Protein AF-A0A1A9HVQ5-F1 (afdb_monomer)

Foldseek 3Di:
DLVVLLVLLVVVLVVCVVPCCVVPVPQDAPSCLLSLLSCLLVDPLVVSLVVLQVVQQVVQVVDPDDRPLSNVLSNVLSNVLSVVCVPPVPNDPVCSLVSSLSSQLSSLVSNVVVCCVVDVVDDDDPVVSVVSSVNNNVSNSVSSVCSVCVVVVVVVVVVVVVVVVVVVVVD

Sequence (171 aa):
MFRSIICFIFFLCFFSYLLLPQYFPNFHPLYFAPYLGLAFYQLPKQRVLTHALLIGFFCDLSSSYLFGIHTTLYVTTSALTYRTQRILLKDNIFSLPIINVIFSLLFVLLSYPVLTFFNPQLQWSLSLFALNVKYITISTLAYSTAIYLLPCIITRGMSKLIAFLRILICY

pLDDT: mean 89.58, std 7.63, range [52.0, 97.81]

Secondary structure (DSSP, 8-state):
-HHHHHHHHHHHHHHHHHHHHHH-TT----TTHHHHHHHHHHS-HHHHHHHHHHHHHHHHHH-SS-TTHHHHHHHHHHHHHHHHHHHHSTT-GGGHHHHHHHHHHHHHHHHHHHHHHH-TTS---HHHHHHHHHHHHHHHHHHHHHHHHHHHHHHHHHHHHHHHHHHHH--

Nearest PDB structures (foldseek):
  2rld-assembly1_E  TM=3.570E-01  e=2.669E+00  Bacteroides thetaiotaomicron VPI-5482
  2rld-assembly1_B  TM=3.291E-01  e=3.740E+00  Bacteroides thetaiotaomicron VPI-5482

Organism: NCBI:txid1806891

Solvent-accessible surface area (backbone atoms only — not comparable to full-atom values): 9310 Å² total; per-residue (Å²): 113,70,76,59,51,53,53,51,41,41,51,52,26,52,53,44,59,66,48,39,50,76,80,35,76,87,58,74,43,60,52,58,40,54,40,51,43,53,35,59,79,77,41,58,68,70,58,43,43,54,52,26,35,54,52,12,46,51,49,22,74,75,40,97,60,73,74,54,53,42,20,51,46,38,29,52,31,48,57,52,42,47,53,48,42,65,74,76,50,62,94,44,74,89,45,43,65,58,45,35,43,53,37,42,50,48,39,48,66,56,44,51,61,52,50,38,70,77,33,81,84,51,76,93,44,72,66,61,52,53,50,50,48,52,51,40,36,52,42,28,48,58,50,35,52,50,61,66,45,47,62,58,52,52,54,54,49,49,54,53,51,52,53,52,51,53,56,64,72,77,107

Structure (mmCIF, N/CA/C/O backbone):
data_AF-A0A1A9HVQ5-F1
#
_entry.id   AF-A0A1A9HVQ5-F1
#
loop_
_atom_site.group_PDB
_atom_site.id
_atom_site.type_symbol
_atom_site.label_atom_id
_atom_site.label_alt_id
_atom_site.label_comp_id
_atom_site.label_asym_id
_atom_site.label_entity_id
_atom_site.label_seq_id
_atom_site.pdbx_PDB_ins_code
_atom_site.Cartn_x
_atom_site.Cartn_y
_atom_site.Cartn_z
_atom_site.occupancy
_atom_site.B_iso_or_equiv
_atom_site.auth_seq_id
_atom_site.auth_comp_id
_atom_site.auth_asym_id
_atom_site.auth_atom_id
_atom_site.pdbx_PDB_model_num
ATOM 1 N N . MET A 1 1 ? -14.974 -3.148 17.808 1.00 55.16 1 MET A N 1
ATOM 2 C CA . MET A 1 1 ? -14.303 -1.876 17.453 1.00 55.16 1 MET A CA 1
ATOM 3 C C . MET A 1 1 ? -13.371 -2.017 16.241 1.00 55.16 1 MET A C 1
ATOM 5 O O . MET A 1 1 ? -13.608 -1.336 15.254 1.00 55.16 1 MET A O 1
ATOM 9 N N . PHE A 1 2 ? -12.401 -2.944 16.234 1.00 57.62 2 PHE A N 1
ATOM 10 C CA . PHE A 1 2 ? -11.418 -3.091 15.137 1.00 57.62 2 PHE A CA 1
ATOM 11 C C . PHE A 1 2 ? -11.996 -3.365 13.734 1.00 57.62 2 PHE A C 1
ATOM 13 O O . PHE A 1 2 ? -11.576 -2.724 12.776 1.00 57.62 2 PHE A O 1
ATOM 20 N N . ARG A 1 3 ? -13.025 -4.222 13.609 1.00 69.75 3 ARG A N 1
ATOM 21 C CA . ARG A 1 3 ? -13.700 -4.479 12.317 1.00 69.75 3 ARG A CA 1
ATOM 22 C C . ARG A 1 3 ? -14.383 -3.245 11.710 1.00 69.75 3 ARG A C 1
ATOM 24 O O . ARG A 1 3 ? -14.530 -3.180 10.502 1.00 69.75 3 ARG A O 1
ATOM 31 N N . SER A 1 4 ? -14.793 -2.274 12.526 1.00 79.06 4 SER A N 1
ATOM 32 C CA . SER A 1 4 ? -15.396 -1.035 12.010 1.00 79.06 4 SER A CA 1
ATOM 33 C C . SER A 1 4 ? -14.327 -0.121 11.398 1.00 79.06 4 SER A C 1
ATOM 35 O O . SER A 1 4 ? -14.513 0.434 10.319 1.00 79.06 4 SER A O 1
ATOM 37 N N . ILE A 1 5 ? -13.150 -0.054 12.032 1.00 86.94 5 ILE A N 1
ATOM 38 C CA . ILE A 1 5 ? -12.034 0.794 11.594 1.00 86.94 5 ILE A CA 1
ATOM 39 C C . ILE A 1 5 ? -11.458 0.318 10.256 1.00 86.94 5 ILE A C 1
ATOM 41 O O . ILE A 1 5 ? -11.181 1.143 9.391 1.00 86.94 5 ILE A O 1
ATOM 45 N N . ILE A 1 6 ? -11.303 -0.996 10.055 1.00 89.44 6 ILE A N 1
ATOM 46 C CA . ILE A 1 6 ? -10.744 -1.524 8.802 1.00 89.44 6 ILE A CA 1
ATOM 47 C C . ILE A 1 6 ? -11.658 -1.243 7.599 1.00 89.44 6 ILE A C 1
ATOM 49 O O . ILE A 1 6 ? -11.169 -0.837 6.548 1.00 89.44 6 ILE A O 1
ATOM 53 N N . CYS A 1 7 ? -12.980 -1.377 7.766 1.00 91.12 7 CYS A N 1
ATOM 54 C CA . CYS A 1 7 ? -13.955 -1.021 6.734 1.00 91.12 7 CYS A CA 1
ATOM 55 C C . CYS A 1 7 ? -13.948 0.485 6.466 1.00 91.12 7 CYS A C 1
ATOM 57 O O . CYS A 1 7 ? -13.966 0.910 5.317 1.00 91.12 7 CYS A O 1
ATOM 59 N N . PHE A 1 8 ? -13.874 1.302 7.517 1.00 92.12 8 PHE A N 1
ATOM 60 C CA . PHE A 1 8 ? -13.797 2.749 7.365 1.00 92.12 8 PHE A CA 1
ATOM 61 C C . PHE A 1 8 ? -12.543 3.178 6.586 1.00 92.12 8 PHE A C 1
ATOM 63 O O . PHE A 1 8 ? -12.642 3.958 5.643 1.00 92.12 8 PHE A O 1
ATOM 70 N N . ILE A 1 9 ? -11.378 2.604 6.905 1.00 94.38 9 ILE A N 1
ATOM 71 C CA . ILE A 1 9 ? -10.133 2.853 6.164 1.00 94.38 9 ILE A CA 1
ATOM 72 C C . ILE A 1 9 ? -10.240 2.364 4.719 1.00 94.38 9 ILE A C 1
ATOM 74 O O . ILE A 1 9 ? -9.775 3.066 3.827 1.00 94.38 9 ILE A O 1
ATOM 78 N N . PHE A 1 10 ? -10.877 1.216 4.464 1.00 95.69 10 PHE A N 1
ATOM 79 C CA . PHE A 1 10 ? -11.138 0.753 3.099 1.00 95.69 10 PHE A CA 1
ATOM 80 C C . PHE A 1 10 ? -11.910 1.798 2.288 1.00 95.69 10 PHE A C 1
ATOM 82 O O . PHE A 1 10 ? -11.462 2.177 1.209 1.00 95.69 10 PHE A O 1
ATOM 89 N N . PHE A 1 11 ? -13.021 2.312 2.827 1.00 95.12 11 PHE A N 1
ATOM 90 C CA . PHE A 1 11 ? -13.810 3.342 2.150 1.00 95.12 11 PHE A CA 1
ATOM 91 C C . PHE A 1 11 ? -13.012 4.629 1.940 1.00 95.12 11 PHE A C 1
ATOM 93 O O . PHE A 1 11 ? -13.060 5.192 0.850 1.00 95.12 11 PHE A O 1
ATOM 100 N N . LEU A 1 12 ? -12.222 5.066 2.925 1.00 95.19 12 LEU A N 1
ATOM 101 C CA . LEU A 1 12 ? -11.341 6.223 2.749 1.00 95.19 12 LEU A CA 1
ATOM 102 C C . LEU A 1 12 ? -10.331 6.012 1.616 1.00 95.19 12 LEU A C 1
ATOM 104 O O . LEU A 1 12 ? -10.142 6.917 0.806 1.00 95.19 12 LEU A O 1
ATOM 108 N N . CYS A 1 13 ? -9.715 4.830 1.533 1.00 96.44 13 CYS A N 1
ATOM 109 C CA . CYS A 1 13 ? -8.788 4.483 0.453 1.00 96.44 13 CYS A CA 1
ATOM 110 C C . CYS A 1 13 ? -9.498 4.465 -0.902 1.00 96.44 13 CYS A C 1
ATOM 112 O O . CYS A 1 13 ? -8.988 5.017 -1.870 1.00 96.44 13 CYS A O 1
ATOM 114 N N . PHE A 1 14 ? -10.699 3.889 -0.958 1.00 95.94 14 PHE A N 1
ATOM 115 C CA . PHE A 1 14 ? -11.510 3.807 -2.167 1.00 95.94 14 PHE A CA 1
ATOM 116 C C . PHE A 1 14 ? -11.921 5.190 -2.690 1.00 95.94 14 PHE A C 1
ATOM 118 O O . PHE A 1 14 ? -11.690 5.505 -3.854 1.00 95.94 14 PHE A O 1
ATOM 125 N N . PHE A 1 15 ? -12.459 6.062 -1.834 1.00 95.19 15 PHE A N 1
ATOM 126 C CA . PHE A 1 15 ? -12.808 7.428 -2.238 1.00 95.19 15 PHE A CA 1
ATOM 127 C C . PHE A 1 15 ? -11.572 8.252 -2.601 1.00 95.19 15 PHE A C 1
ATOM 129 O O . PHE A 1 15 ? -11.599 9.002 -3.572 1.00 95.19 15 PHE A O 1
ATOM 136 N N . SER A 1 16 ? -10.470 8.075 -1.868 1.00 95.00 16 SER A N 1
ATOM 137 C CA . SER A 1 16 ? -9.186 8.698 -2.204 1.00 95.00 16 SER A CA 1
ATOM 138 C C . SER A 1 16 ? -8.702 8.273 -3.589 1.00 95.00 16 SER A C 1
ATOM 140 O O . SER A 1 16 ? -8.273 9.123 -4.359 1.00 95.00 16 SER A O 1
ATOM 142 N N . TYR A 1 17 ? -8.799 6.981 -3.911 1.00 94.94 17 TYR A N 1
ATOM 143 C CA . TYR A 1 17 ? -8.417 6.425 -5.207 1.00 94.94 17 TYR A CA 1
ATOM 144 C C . TYR A 1 17 ? -9.220 7.040 -6.359 1.00 94.94 17 TYR A C 1
ATOM 146 O O . TYR A 1 17 ? -8.655 7.336 -7.404 1.00 94.94 17 TYR A O 1
ATOM 154 N N . LEU A 1 18 ? -10.521 7.269 -6.164 1.00 92.88 18 LEU A N 1
ATOM 155 C CA . LEU A 1 18 ? -11.382 7.861 -7.191 1.00 92.88 18 LEU A CA 1
ATOM 156 C C . LEU A 1 18 ? -11.183 9.377 -7.342 1.00 92.88 18 LEU A C 1
ATOM 158 O O . LEU A 1 18 ? -11.181 9.885 -8.460 1.00 92.88 18 LEU A O 1
ATOM 162 N N . LEU A 1 19 ? -11.030 10.102 -6.229 1.00 94.06 19 LEU A N 1
ATOM 163 C CA . LEU A 1 19 ? -11.043 11.568 -6.222 1.00 94.06 19 LEU A CA 1
ATOM 164 C C . LEU A 1 19 ? -9.650 12.183 -6.392 1.00 94.06 19 LEU A C 1
ATOM 166 O O . LEU A 1 19 ? -9.491 13.143 -7.143 1.00 94.06 19 LEU A O 1
ATOM 170 N N . LEU A 1 20 ? -8.621 11.669 -5.707 1.00 93.12 20 LEU A N 1
ATOM 171 C CA . LEU A 1 20 ? -7.307 12.325 -5.688 1.00 93.12 20 LEU A CA 1
ATOM 172 C C . LEU A 1 20 ? -6.644 12.421 -7.065 1.00 93.12 20 LEU A C 1
ATOM 174 O O . LEU A 1 20 ? -6.122 13.496 -7.343 1.00 93.12 20 LEU A O 1
ATOM 178 N N . PRO A 1 21 ? -6.683 11.406 -7.949 1.00 91.00 21 PRO A N 1
ATOM 179 C CA . PRO A 1 21 ? -6.139 11.551 -9.299 1.00 91.00 21 PRO A CA 1
ATOM 180 C C . PRO A 1 21 ? -6.777 12.689 -10.108 1.00 91.00 21 PRO A C 1
ATOM 182 O O . PRO A 1 21 ? -6.108 13.273 -10.954 1.00 91.00 21 PRO A O 1
ATOM 185 N N . GLN A 1 22 ? -8.047 13.026 -9.843 1.00 91.69 22 GLN A N 1
ATOM 186 C CA . GLN A 1 22 ? -8.766 14.088 -10.556 1.00 91.69 22 GLN A CA 1
ATOM 187 C C . GLN A 1 22 ? -8.320 15.487 -10.110 1.00 91.69 22 GLN A C 1
ATOM 189 O O . GLN A 1 22 ? -8.196 16.386 -10.937 1.00 91.69 22 GLN A O 1
ATOM 194 N N . TYR A 1 23 ? -8.056 15.674 -8.813 1.00 93.75 23 TYR A N 1
ATOM 195 C CA . TYR A 1 23 ? -7.649 16.971 -8.250 1.00 93.75 23 TYR A CA 1
ATOM 196 C C . TYR A 1 23 ? -6.127 17.156 -8.176 1.00 93.75 23 TYR A C 1
ATOM 198 O O . TYR A 1 23 ? -5.630 18.278 -8.241 1.00 93.75 23 TYR A O 1
ATOM 206 N N . PHE A 1 24 ? -5.380 16.060 -8.042 1.00 92.94 24 PHE A N 1
ATOM 207 C CA . PHE A 1 24 ? -3.929 16.029 -7.886 1.00 92.94 24 PHE A CA 1
ATOM 208 C C . PHE A 1 24 ? -3.329 14.951 -8.804 1.00 92.94 24 PHE A C 1
ATOM 210 O O . PHE A 1 24 ? -2.886 13.905 -8.325 1.00 92.94 24 PHE A O 1
ATOM 217 N N . PRO A 1 25 ? -3.258 15.198 -10.124 1.00 87.69 25 PRO A N 1
ATOM 218 C CA . PRO A 1 25 ? -2.820 14.203 -11.108 1.00 87.69 25 PRO A CA 1
ATOM 219 C C . PRO A 1 25 ? -1.350 13.802 -10.962 1.00 87.69 25 PRO A C 1
ATOM 221 O O . PRO A 1 25 ? -0.933 12.794 -11.502 1.00 87.69 25 PRO A O 1
ATOM 224 N N .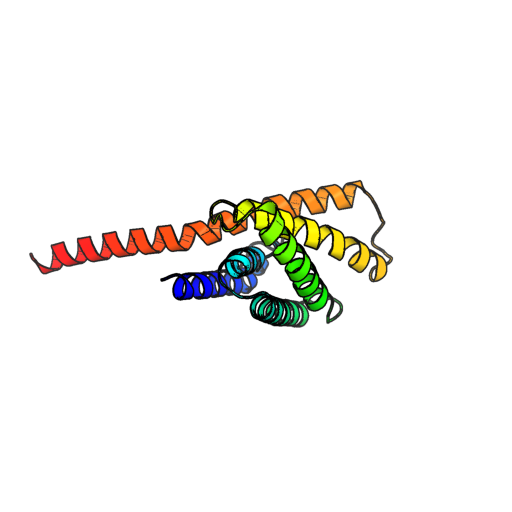 ASN A 1 26 ? -0.544 14.569 -10.227 1.00 88.50 26 ASN A N 1
ATOM 225 C CA . ASN A 1 26 ? 0.840 14.199 -9.942 1.00 88.50 26 ASN A CA 1
ATOM 226 C C . ASN A 1 26 ? 0.976 13.387 -8.650 1.00 88.50 26 ASN A C 1
ATOM 228 O O . ASN A 1 26 ? 2.081 12.948 -8.345 1.00 88.50 26 ASN A O 1
ATOM 232 N N . PHE A 1 27 ? -0.096 13.221 -7.865 1.00 88.62 27 PHE A N 1
ATOM 233 C CA . PHE A 1 27 ? -0.077 12.578 -6.553 1.00 88.62 27 PHE A CA 1
ATOM 234 C C . PHE A 1 27 ? -0.665 11.172 -6.622 1.00 88.62 27 PHE A C 1
ATOM 236 O O . PHE A 1 27 ? -1.874 10.984 -6.509 1.00 88.62 27 PHE A O 1
ATOM 243 N N . HIS A 1 28 ? 0.212 10.178 -6.751 1.00 88.56 28 HIS A N 1
ATOM 244 C CA . HIS A 1 28 ? -0.167 8.770 -6.878 1.00 88.56 28 HIS A CA 1
ATOM 245 C C . HIS A 1 28 ? 0.518 7.905 -5.813 1.00 88.56 28 HIS A C 1
ATOM 247 O O . HIS A 1 28 ? 1.432 7.136 -6.128 1.00 88.56 28 HIS A O 1
ATOM 253 N N . PRO A 1 29 ? 0.119 8.026 -4.533 1.00 92.94 29 PRO A N 1
ATOM 254 C CA . PRO A 1 29 ? 0.537 7.068 -3.522 1.00 92.94 29 PRO A CA 1
ATOM 255 C C . PRO A 1 29 ? -0.068 5.691 -3.824 1.00 92.94 29 PRO A C 1
ATOM 257 O O . PRO A 1 29 ? -1.034 5.553 -4.579 1.00 92.94 29 PRO A O 1
ATOM 260 N N . LEU A 1 30 ? 0.434 4.654 -3.156 1.00 94.81 30 LEU A N 1
ATOM 261 C CA . LEU A 1 30 ? -0.245 3.359 -3.146 1.00 94.81 30 LEU A CA 1
ATOM 262 C C . LEU A 1 30 ? -1.515 3.462 -2.290 1.00 94.81 30 LEU A C 1
ATOM 264 O O . LEU A 1 30 ? -1.489 3.191 -1.089 1.00 94.81 30 LEU A O 1
ATOM 268 N N . TYR A 1 31 ? -2.625 3.875 -2.907 1.00 94.94 31 TYR A N 1
ATOM 269 C CA . TYR A 1 31 ? -3.872 4.228 -2.215 1.00 94.94 31 TYR A CA 1
ATOM 270 C C . TYR A 1 31 ? -4.394 3.136 -1.276 1.00 94.94 31 TYR A C 1
ATOM 272 O O . TYR A 1 31 ? -4.915 3.434 -0.209 1.00 94.94 31 TYR A O 1
ATOM 280 N N . PHE A 1 32 ? -4.221 1.862 -1.626 1.00 96.69 32 PHE A N 1
ATOM 281 C CA . PHE A 1 32 ? -4.704 0.751 -0.806 1.00 96.69 32 PHE A CA 1
ATOM 282 C C . PHE A 1 32 ? -3.654 0.168 0.152 1.00 96.69 32 PHE A C 1
ATOM 284 O O . PHE A 1 32 ? -3.982 -0.717 0.946 1.00 96.69 32 PHE A O 1
ATOM 291 N N . ALA A 1 33 ? -2.415 0.676 0.139 1.00 95.44 33 ALA A N 1
ATOM 292 C CA . ALA A 1 33 ? -1.379 0.272 1.089 1.00 95.44 33 ALA A CA 1
ATOM 293 C C . ALA A 1 33 ? -1.811 0.440 2.558 1.00 95.44 33 ALA A C 1
ATOM 295 O O . ALA A 1 33 ? -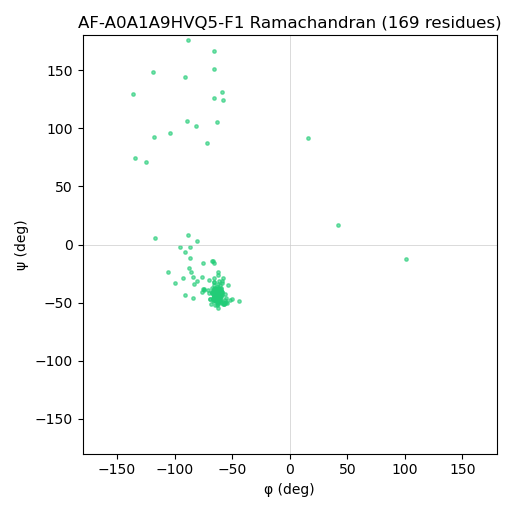1.712 -0.543 3.290 1.00 95.44 33 ALA A O 1
ATOM 296 N N . PRO A 1 34 ? -2.361 1.589 3.018 1.00 95.19 34 PRO A N 1
ATOM 297 C CA . PRO A 1 34 ? -2.747 1.730 4.423 1.00 95.19 34 PRO A CA 1
ATOM 298 C C . PRO A 1 34 ? -3.840 0.748 4.861 1.00 95.19 34 PRO A C 1
ATOM 300 O O . PRO A 1 34 ? -3.821 0.271 6.000 1.00 95.19 34 PRO A O 1
ATOM 303 N N . TYR A 1 35 ? -4.768 0.413 3.963 1.00 96.31 35 TYR A N 1
ATOM 304 C CA . TYR A 1 35 ? -5.780 -0.607 4.213 1.00 96.31 35 TYR A CA 1
ATOM 305 C C . TYR A 1 35 ? -5.152 -2.000 4.376 1.00 96.31 35 TYR A C 1
ATOM 307 O O . TYR A 1 35 ? -5.387 -2.664 5.389 1.00 96.31 35 TYR A O 1
ATOM 315 N N . LEU A 1 36 ? -4.317 -2.426 3.422 1.00 96.00 36 LEU A N 1
ATOM 316 C CA . LEU A 1 36 ? -3.651 -3.732 3.468 1.00 96.00 36 LEU A CA 1
ATOM 317 C C . LEU A 1 36 ? -2.694 -3.841 4.660 1.00 96.00 36 LEU A C 1
ATOM 319 O O . LEU A 1 36 ? -2.709 -4.848 5.365 1.00 96.00 36 LEU A O 1
ATOM 323 N N . GLY A 1 37 ? -1.943 -2.778 4.952 1.00 94.00 37 GLY A N 1
ATOM 324 C CA . GLY A 1 37 ? -1.060 -2.689 6.111 1.00 94.00 37 GLY A CA 1
ATOM 325 C C . GLY A 1 37 ? -1.799 -2.938 7.426 1.00 94.00 37 GLY A C 1
ATOM 326 O O . GLY A 1 37 ? -1.318 -3.702 8.261 1.00 94.00 37 GLY A O 1
ATOM 327 N N . LEU A 1 38 ? -3.007 -2.382 7.592 1.00 93.69 38 LEU A N 1
ATOM 328 C CA . LEU A 1 38 ? -3.852 -2.673 8.755 1.00 93.69 38 LEU A CA 1
ATOM 329 C C . LEU A 1 38 ? -4.429 -4.095 8.715 1.00 93.69 38 LEU A C 1
ATOM 331 O O . LEU A 1 38 ? -4.495 -4.768 9.748 1.00 93.69 38 LEU A O 1
ATOM 335 N N . ALA A 1 39 ? -4.823 -4.568 7.532 1.00 94.12 39 ALA A N 1
ATOM 336 C CA . ALA A 1 39 ? -5.351 -5.913 7.335 1.00 94.12 39 ALA A CA 1
ATOM 337 C C . ALA A 1 39 ? -4.354 -7.003 7.752 1.00 94.12 39 ALA A C 1
ATOM 339 O O . ALA A 1 39 ? -4.782 -8.021 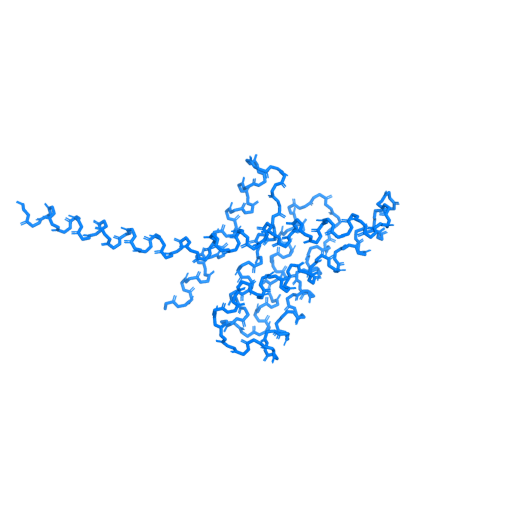8.295 1.00 94.12 39 ALA A O 1
ATOM 340 N N . PHE A 1 40 ? -3.046 -6.783 7.583 1.00 94.06 40 PHE A N 1
ATOM 341 C CA . PHE A 1 40 ? -2.008 -7.739 7.992 1.00 94.06 40 PHE A CA 1
ATOM 342 C C . PHE A 1 40 ? -2.042 -8.069 9.493 1.00 94.06 40 PHE A C 1
ATOM 344 O O . PHE A 1 40 ? -1.751 -9.202 9.874 1.00 94.06 40 PHE A O 1
ATOM 351 N N . TYR A 1 41 ? -2.449 -7.119 10.339 1.00 90.56 41 TYR A N 1
ATOM 352 C CA . TYR A 1 41 ? -2.566 -7.333 11.787 1.00 90.56 41 TYR A CA 1
ATOM 353 C C . TYR A 1 41 ? -3.884 -7.983 12.204 1.00 90.56 41 TYR A C 1
ATOM 355 O O . TYR A 1 41 ? -3.948 -8.637 13.241 1.00 90.56 41 TYR A O 1
ATOM 363 N N . GLN A 1 42 ? -4.952 -7.773 11.434 1.00 90.44 42 GLN A N 1
ATOM 364 C CA . GLN A 1 42 ? -6.312 -8.112 11.866 1.00 90.44 42 GLN A CA 1
ATOM 365 C C . GLN A 1 42 ? -6.882 -9.358 11.192 1.00 90.44 42 GLN A C 1
ATOM 367 O O . GLN A 1 42 ? -7.815 -9.969 11.717 1.00 90.44 42 GLN A O 1
ATOM 372 N N . LEU A 1 43 ? -6.373 -9.717 10.015 1.00 92.88 43 LEU A N 1
ATOM 373 C CA . LEU A 1 43 ? -6.921 -10.780 9.185 1.00 92.88 43 LEU A CA 1
ATOM 374 C C . LEU A 1 43 ? -5.895 -11.901 8.972 1.00 92.88 43 LEU A C 1
ATOM 376 O O . LEU A 1 43 ? -4.693 -11.647 8.896 1.00 92.88 43 LEU A O 1
ATOM 380 N N . PRO A 1 44 ? -6.352 -13.159 8.831 1.00 94.06 44 PRO A N 1
ATOM 381 C CA . PRO A 1 44 ? -5.476 -14.254 8.442 1.00 94.06 44 PRO A CA 1
ATOM 382 C C . PRO A 1 44 ? -4.957 -14.048 7.014 1.00 94.06 44 PRO A C 1
ATOM 384 O O . PRO A 1 44 ? -5.663 -13.500 6.161 1.00 94.06 44 PRO A O 1
ATOM 387 N N . LYS A 1 45 ? -3.756 -14.572 6.735 1.00 94.88 45 LYS A N 1
ATOM 388 C CA . LYS A 1 45 ? -3.060 -14.460 5.440 1.00 94.88 45 LYS A CA 1
ATOM 389 C C . LYS A 1 45 ? -3.976 -14.699 4.238 1.00 94.88 45 LYS A C 1
ATOM 391 O O . LYS A 1 45 ? -3.990 -13.896 3.318 1.00 94.88 45 LYS A O 1
ATOM 396 N N . GLN A 1 46 ? -4.763 -15.777 4.250 1.00 97.06 46 GLN A N 1
ATOM 397 C CA . GLN A 1 46 ? -5.646 -16.113 3.130 1.00 97.06 46 GLN A CA 1
ATOM 398 C C . GLN A 1 46 ? -6.653 -14.994 2.838 1.00 97.06 46 GLN A C 1
ATOM 400 O O . GLN A 1 46 ? -6.818 -14.607 1.685 1.00 97.06 46 GLN A O 1
ATOM 405 N N . ARG A 1 47 ? -7.262 -14.408 3.878 1.00 96.44 47 ARG A N 1
ATOM 406 C CA . ARG A 1 47 ? -8.181 -13.277 3.704 1.00 96.44 47 ARG A CA 1
ATOM 407 C C . ARG A 1 47 ? -7.442 -12.055 3.186 1.00 96.44 47 ARG A C 1
ATOM 409 O O . ARG A 1 47 ? -7.897 -11.461 2.219 1.00 96.44 47 ARG A O 1
ATOM 416 N N . VAL A 1 48 ? -6.291 -11.711 3.753 1.00 96.56 48 VAL A N 1
ATOM 417 C CA . VAL A 1 48 ? -5.470 -10.599 3.250 1.00 96.56 48 VAL A CA 1
ATOM 418 C C . VAL A 1 48 ? -5.199 -10.741 1.750 1.00 96.56 48 VAL A C 1
ATOM 420 O O . VAL A 1 48 ? -5.426 -9.797 1.000 1.00 96.56 48 VAL A O 1
ATOM 423 N N . LEU A 1 49 ? -4.782 -11.927 1.301 1.00 97.75 49 LEU A N 1
ATOM 424 C CA . LEU A 1 49 ? -4.489 -12.177 -0.110 1.00 97.75 49 LEU A CA 1
ATOM 425 C C . LEU A 1 49 ? -5.733 -12.071 -0.995 1.00 97.75 49 LEU A C 1
ATOM 427 O O . LEU A 1 49 ? -5.642 -11.502 -2.076 1.00 97.75 49 LEU A O 1
ATOM 431 N N . THR A 1 50 ? -6.899 -12.539 -0.536 1.00 97.81 50 THR A N 1
ATOM 432 C CA . THR A 1 50 ? -8.153 -12.329 -1.285 1.00 97.81 50 THR A CA 1
ATOM 433 C C . THR A 1 50 ? -8.506 -10.848 -1.424 1.00 97.81 50 THR A C 1
ATOM 435 O O . THR A 1 50 ? -8.929 -10.428 -2.494 1.00 97.81 50 THR A O 1
ATOM 438 N N . HIS A 1 51 ? -8.274 -10.030 -0.391 1.00 97.38 51 HIS A N 1
ATOM 439 C CA . HIS A 1 51 ? -8.519 -8.588 -0.484 1.00 97.38 51 HIS A CA 1
ATOM 440 C C . HIS A 1 51 ? -7.504 -7.913 -1.409 1.00 97.38 51 HIS A C 1
ATOM 442 O O . HIS A 1 51 ? -7.892 -7.089 -2.229 1.00 97.38 51 HIS A O 1
ATOM 448 N N . ALA A 1 52 ? -6.225 -8.292 -1.330 1.00 97.56 52 ALA A N 1
ATOM 449 C CA . ALA A 1 52 ? -5.191 -7.805 -2.240 1.00 97.56 52 ALA A CA 1
ATOM 450 C C . ALA A 1 52 ? -5.501 -8.152 -3.704 1.00 97.56 52 ALA A C 1
ATOM 452 O O . ALA A 1 52 ? -5.298 -7.318 -4.580 1.00 97.56 52 ALA A O 1
ATOM 453 N N . LEU A 1 53 ? -6.044 -9.348 -3.957 1.00 97.75 53 LEU A N 1
ATOM 454 C CA . LEU A 1 53 ? -6.497 -9.769 -5.281 1.00 97.75 53 LEU A CA 1
ATOM 455 C C . LEU A 1 53 ? -7.641 -8.884 -5.776 1.00 97.75 53 LEU A C 1
ATOM 457 O O . LEU A 1 53 ? -7.540 -8.336 -6.866 1.00 97.75 53 LEU A O 1
ATOM 461 N N . LEU A 1 54 ? -8.698 -8.701 -4.978 1.00 96.94 54 LEU A N 1
ATOM 462 C CA . LEU A 1 54 ? -9.843 -7.866 -5.362 1.00 96.94 54 LEU A CA 1
ATOM 463 C C . LEU A 1 54 ? -9.439 -6.409 -5.613 1.00 96.94 54 LEU A C 1
ATOM 465 O O . LEU A 1 54 ? -9.897 -5.798 -6.573 1.00 96.94 54 LEU A O 1
ATOM 469 N N . ILE A 1 55 ? -8.563 -5.865 -4.767 1.00 96.81 55 ILE A N 1
ATOM 470 C CA . ILE A 1 55 ? -8.037 -4.505 -4.909 1.00 96.81 55 ILE A CA 1
ATOM 471 C C . ILE A 1 55 ? -7.200 -4.381 -6.177 1.00 96.81 55 ILE A C 1
ATOM 473 O O . ILE A 1 55 ? -7.398 -3.446 -6.945 1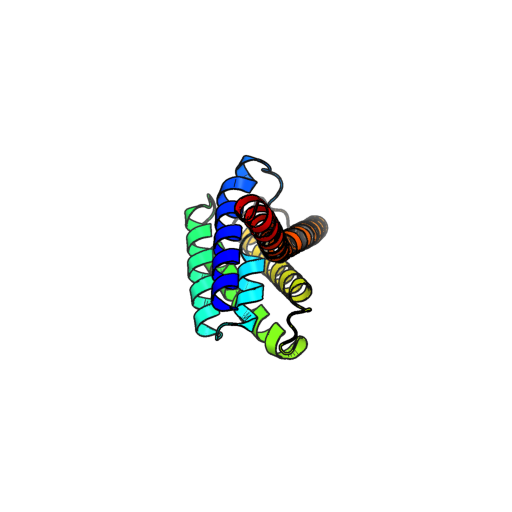.00 96.81 55 ILE A O 1
ATOM 477 N N . GLY A 1 56 ? -6.279 -5.314 -6.414 1.00 95.56 56 GLY A N 1
ATOM 478 C CA . GLY A 1 56 ? -5.447 -5.282 -7.608 1.00 95.56 56 GLY A CA 1
ATOM 479 C C . GLY A 1 56 ? -6.262 -5.462 -8.889 1.00 95.56 56 GLY A C 1
ATOM 480 O O . GLY A 1 56 ? -6.018 -4.740 -9.849 1.00 95.56 56 GLY A O 1
ATOM 481 N N . PHE A 1 57 ? -7.289 -6.315 -8.867 1.00 95.38 57 PHE A N 1
ATOM 482 C CA . PHE A 1 57 ? -8.229 -6.493 -9.977 1.00 95.38 57 PHE A CA 1
ATOM 483 C C . PHE A 1 57 ? -9.023 -5.217 -10.253 1.00 95.38 57 PHE A C 1
ATOM 485 O O . PHE A 1 57 ? -9.173 -4.806 -11.400 1.00 95.38 57 PHE A O 1
ATOM 492 N N . PHE A 1 58 ? -9.489 -4.553 -9.194 1.00 94.62 58 PHE A N 1
ATOM 493 C CA . PHE A 1 58 ? -10.136 -3.254 -9.315 1.00 94.62 58 PHE A CA 1
ATOM 494 C C . PHE A 1 58 ? -9.188 -2.210 -9.920 1.00 94.62 58 PHE A C 1
ATOM 496 O O . PHE A 1 58 ? -9.577 -1.529 -10.863 1.00 94.62 58 PHE A O 1
ATOM 503 N N . CYS A 1 59 ? -7.939 -2.135 -9.445 1.00 93.25 59 CYS A N 1
ATOM 504 C CA . CYS A 1 59 ? -6.928 -1.244 -10.013 1.00 93.25 59 CYS A CA 1
ATOM 505 C C . CYS A 1 59 ? -6.648 -1.546 -11.492 1.00 93.25 59 CYS A C 1
ATOM 507 O O . CYS A 1 59 ? -6.516 -0.604 -12.270 1.00 93.25 59 CYS A O 1
ATOM 509 N N . ASP A 1 60 ? -6.588 -2.823 -11.880 1.00 92.94 60 ASP A N 1
ATOM 510 C CA . ASP A 1 60 ? -6.398 -3.234 -13.274 1.00 92.94 60 ASP A CA 1
ATOM 511 C C . ASP A 1 60 ? -7.557 -2.763 -14.164 1.00 92.94 60 ASP A C 1
ATOM 513 O O . ASP A 1 60 ? -7.297 -2.196 -15.222 1.00 92.94 60 ASP A O 1
ATOM 517 N N . LEU A 1 61 ? -8.814 -2.913 -13.720 1.00 91.81 61 LEU A N 1
ATOM 518 C CA . LEU A 1 61 ? -10.001 -2.446 -14.456 1.00 91.81 61 LEU A CA 1
ATOM 519 C C . LEU A 1 61 ? -10.017 -0.931 -14.686 1.00 91.81 61 LEU A C 1
ATOM 521 O O . LEU A 1 61 ? -10.525 -0.461 -15.700 1.00 91.81 61 LEU A O 1
ATOM 525 N N . SER A 1 62 ? -9.498 -0.166 -13.731 1.00 87.81 62 SER A N 1
ATOM 526 C CA . SER A 1 62 ? -9.404 1.295 -13.819 1.00 87.81 62 SER A CA 1
ATOM 527 C C . SER A 1 62 ? -8.141 1.795 -14.520 1.00 87.81 62 SER A C 1
ATOM 529 O O . SER A 1 62 ? -8.033 2.989 -14.794 1.00 87.81 62 SER A O 1
ATOM 531 N N . SER A 1 63 ? -7.161 0.924 -14.766 1.00 82.94 63 SER A N 1
ATOM 532 C CA . SER A 1 63 ? -5.898 1.312 -15.385 1.00 82.94 63 SER A CA 1
ATOM 533 C C . SER A 1 63 ? -5.968 1.181 -16.903 1.00 82.94 63 SER A C 1
ATOM 535 O O . SER A 1 63 ? -6.538 0.233 -17.432 1.00 82.94 63 SER A O 1
ATOM 537 N N . SER A 1 64 ? -5.304 2.091 -17.611 1.00 74.88 64 SER A N 1
ATOM 538 C CA . SER A 1 64 ? -5.080 1.968 -19.058 1.00 74.88 64 SER A CA 1
ATOM 539 C C . SER A 1 64 ? -3.915 1.026 -19.406 1.00 74.88 64 SER A C 1
ATOM 541 O O . SER A 1 64 ? -3.536 0.922 -20.571 1.00 74.88 64 SER A O 1
ATOM 543 N N . TYR A 1 65 ? -3.295 0.400 -18.400 1.00 70.75 65 TYR A N 1
ATOM 544 C CA . TYR A 1 65 ? -2.149 -0.495 -18.553 1.00 70.75 65 TYR A CA 1
ATOM 545 C C . TYR A 1 65 ? -2.601 -1.942 -18.802 1.00 70.75 65 TYR A C 1
ATOM 547 O O . TYR A 1 65 ? -3.788 -2.259 -18.805 1.00 70.75 65 TYR A O 1
ATOM 555 N N . LEU A 1 66 ? -1.635 -2.835 -19.038 1.00 79.50 66 LEU A N 1
ATOM 556 C CA . LEU A 1 66 ? -1.903 -4.256 -19.246 1.00 79.50 66 LEU A CA 1
ATOM 557 C C . LEU A 1 66 ? -2.634 -4.858 -18.041 1.00 79.50 66 LEU A C 1
ATOM 559 O O . LEU A 1 66 ? -2.152 -4.819 -16.906 1.00 79.50 66 LEU A O 1
ATOM 563 N N . PHE A 1 67 ? -3.781 -5.462 -18.333 1.00 85.94 67 PHE A N 1
ATOM 564 C CA . PHE A 1 67 ? -4.628 -6.115 -17.351 1.00 85.94 67 PHE A CA 1
ATOM 565 C C . PHE A 1 67 ? -3.880 -7.245 -16.624 1.00 85.94 67 PHE A C 1
ATOM 567 O O . PHE A 1 67 ? -3.258 -8.101 -17.254 1.00 85.94 67 PHE A O 1
ATOM 574 N N . GLY A 1 68 ? -3.960 -7.263 -15.294 1.00 87.19 68 GLY A N 1
ATOM 575 C CA . GLY A 1 68 ? -3.363 -8.286 -14.429 1.00 87.19 68 GLY A CA 1
ATOM 576 C C . GLY A 1 68 ? -2.044 -7.873 -13.768 1.00 87.19 68 GLY A C 1
ATOM 577 O O . GLY A 1 68 ? -1.594 -8.546 -12.832 1.00 87.19 68 GLY A O 1
ATOM 578 N N . ILE A 1 69 ? -1.418 -6.770 -14.192 1.00 91.00 69 ILE A N 1
ATOM 579 C CA . ILE A 1 69 ? -0.172 -6.289 -13.578 1.00 91.00 69 ILE A CA 1
ATOM 580 C C . ILE A 1 69 ? -0.429 -5.839 -12.137 1.00 91.00 69 ILE A C 1
ATOM 582 O O . ILE A 1 69 ? 0.290 -6.254 -11.226 1.00 91.00 69 ILE A O 1
ATOM 586 N N . HIS A 1 70 ? -1.464 -5.041 -11.880 1.00 92.75 70 HIS A N 1
ATOM 587 C CA . HIS A 1 70 ? -1.747 -4.591 -10.520 1.00 92.75 70 HIS A CA 1
ATOM 588 C C . HIS A 1 70 ? -2.194 -5.751 -9.634 1.00 92.75 70 HIS A C 1
ATOM 590 O O . HIS A 1 70 ? -1.718 -5.851 -8.503 1.00 92.75 70 HIS A O 1
ATOM 596 N N . THR A 1 71 ? -3.029 -6.664 -10.133 1.00 95.19 71 THR A N 1
ATOM 597 C CA . THR A 1 71 ? -3.430 -7.872 -9.395 1.00 95.19 71 THR A CA 1
ATOM 598 C C . THR A 1 71 ? -2.220 -8.676 -8.936 1.00 95.19 71 THR A C 1
ATOM 600 O O . THR A 1 71 ? -2.098 -8.993 -7.748 1.00 95.19 71 THR A O 1
ATOM 603 N N . THR A 1 72 ? -1.290 -8.972 -9.845 1.00 94.56 72 THR A N 1
ATOM 604 C CA . THR A 1 72 ? -0.086 -9.739 -9.500 1.00 94.56 72 THR A CA 1
ATOM 605 C C . THR A 1 72 ? 0.808 -8.983 -8.520 1.00 94.56 72 THR A C 1
ATOM 607 O O . THR A 1 72 ? 1.241 -9.566 -7.521 1.00 94.56 72 THR A O 1
ATOM 610 N N . LEU A 1 73 ? 1.028 -7.682 -8.725 1.00 95.00 73 LEU A N 1
ATOM 611 C CA . LEU A 1 73 ? 1.827 -6.851 -7.822 1.00 95.00 73 LEU A CA 1
ATOM 612 C C . LEU A 1 73 ? 1.217 -6.764 -6.422 1.00 95.00 73 LEU A C 1
ATOM 614 O O . LEU A 1 73 ? 1.911 -7.043 -5.448 1.00 95.00 73 LEU A O 1
ATOM 618 N N . TYR A 1 74 ? -0.070 -6.442 -6.282 1.00 96.31 74 TYR A N 1
ATOM 619 C CA . TYR A 1 74 ? -0.726 -6.353 -4.972 1.00 96.31 74 TYR A CA 1
ATOM 620 C C . TYR A 1 74 ? -0.701 -7.686 -4.220 1.00 96.31 74 TYR A C 1
ATOM 622 O O . TYR A 1 74 ? -0.429 -7.705 -3.018 1.00 96.31 74 TYR A O 1
ATOM 630 N N . VAL A 1 75 ? -0.941 -8.814 -4.893 1.00 97.44 75 VAL A N 1
ATOM 631 C CA . VAL A 1 75 ? -0.941 -10.131 -4.238 1.00 97.44 75 VAL A CA 1
ATOM 632 C C . VAL A 1 75 ? 0.468 -10.541 -3.808 1.00 97.44 75 VAL A C 1
ATOM 634 O O . VAL A 1 75 ? 0.659 -10.967 -2.666 1.00 97.44 75 VAL A O 1
ATOM 637 N N . THR A 1 76 ? 1.462 -10.397 -4.689 1.00 96.69 76 THR A N 1
ATOM 638 C CA . THR A 1 76 ? 2.854 -10.789 -4.403 1.00 96.69 76 THR A CA 1
ATOM 639 C C . THR A 1 76 ? 3.472 -9.922 -3.310 1.00 96.69 76 THR A C 1
ATOM 641 O O . THR A 1 76 ? 4.019 -10.457 -2.342 1.00 96.69 76 THR A O 1
ATOM 644 N N . THR A 1 77 ? 3.307 -8.600 -3.395 1.00 97.06 77 THR A N 1
ATOM 645 C CA . THR A 1 77 ? 3.730 -7.664 -2.341 1.00 97.06 77 THR A CA 1
ATOM 646 C C . THR A 1 77 ? 3.061 -7.988 -1.015 1.00 97.06 77 THR A C 1
ATOM 648 O O . THR A 1 77 ? 3.760 -8.184 -0.026 1.00 97.06 77 THR A O 1
ATOM 651 N N . SER A 1 78 ? 1.738 -8.174 -0.987 1.00 97.38 78 SER A N 1
ATOM 652 C CA . SER A 1 78 ? 1.016 -8.542 0.239 1.00 97.38 78 SER A CA 1
ATOM 653 C C . SER A 1 78 ? 1.519 -9.851 0.839 1.00 97.38 78 SER A C 1
ATOM 655 O O . SER A 1 78 ? 1.674 -9.951 2.055 1.00 97.38 78 SER A O 1
ATOM 657 N N . ALA A 1 79 ? 1.809 -10.859 0.013 1.00 96.94 79 ALA A N 1
ATOM 658 C CA . ALA A 1 79 ? 2.331 -12.140 0.480 1.00 96.94 79 ALA A CA 1
ATOM 659 C C . ALA A 1 79 ? 3.711 -12.000 1.142 1.00 96.94 79 ALA A C 1
ATOM 661 O O . ALA A 1 79 ? 3.939 -12.590 2.205 1.00 96.94 79 ALA A O 1
ATOM 662 N N . LEU A 1 80 ? 4.606 -11.215 0.534 1.00 96.19 80 LEU A N 1
ATOM 663 C CA . LEU A 1 80 ? 5.943 -10.942 1.060 1.00 96.19 80 LEU A CA 1
ATOM 664 C C . LEU A 1 80 ? 5.868 -10.090 2.328 1.00 96.19 80 LEU A C 1
ATOM 666 O O . LEU A 1 80 ? 6.397 -10.491 3.365 1.00 96.19 80 LEU A O 1
ATOM 670 N N . THR A 1 81 ? 5.151 -8.968 2.290 1.00 95.31 81 THR A N 1
ATOM 671 C CA . THR A 1 81 ? 5.038 -8.054 3.429 1.00 95.31 81 THR A CA 1
ATOM 672 C C . THR A 1 81 ? 4.348 -8.708 4.621 1.00 95.31 81 THR A C 1
ATOM 674 O O . THR A 1 81 ? 4.802 -8.513 5.745 1.00 95.31 81 THR A O 1
ATOM 677 N N . TYR A 1 82 ? 3.322 -9.542 4.415 1.00 94.56 82 TYR A N 1
ATOM 678 C CA . TYR A 1 82 ? 2.681 -10.285 5.508 1.00 94.56 82 TYR A CA 1
ATOM 679 C C . TYR A 1 82 ? 3.674 -11.221 6.213 1.00 94.56 82 TYR A C 1
ATOM 681 O O . TYR A 1 82 ? 3.688 -11.319 7.441 1.00 94.56 82 TYR A O 1
ATOM 689 N N . ARG A 1 83 ? 4.543 -11.901 5.453 1.00 91.81 83 ARG A N 1
ATOM 690 C CA . ARG A 1 83 ? 5.596 -12.747 6.034 1.00 91.81 83 ARG A CA 1
ATOM 691 C C . ARG A 1 83 ? 6.608 -11.903 6.811 1.00 91.81 83 ARG A C 1
ATOM 693 O O . ARG A 1 83 ? 6.942 -12.256 7.938 1.00 91.81 83 ARG A O 1
ATOM 700 N N . THR A 1 84 ? 7.045 -10.782 6.244 1.00 90.31 84 THR A N 1
ATOM 701 C CA . THR A 1 84 ? 7.982 -9.851 6.888 1.00 90.31 84 THR A CA 1
ATOM 702 C C . THR A 1 84 ? 7.407 -9.261 8.178 1.00 90.31 84 THR A C 1
ATOM 704 O O . THR A 1 84 ? 8.101 -9.230 9.191 1.00 90.31 84 THR A O 1
ATOM 707 N N . GLN A 1 85 ? 6.128 -8.872 8.182 1.00 91.81 85 GLN A N 1
ATOM 708 C CA . GLN A 1 85 ? 5.415 -8.371 9.361 1.00 91.81 85 GLN A CA 1
ATOM 709 C C . GLN A 1 85 ? 5.458 -9.375 10.514 1.00 91.81 85 GLN A C 1
ATOM 711 O O . GLN A 1 85 ? 5.803 -9.004 11.636 1.00 91.81 85 GLN A O 1
ATOM 716 N N . ARG A 1 86 ? 5.152 -10.647 10.232 1.00 87.06 86 ARG A N 1
ATOM 717 C CA . ARG A 1 86 ? 5.127 -11.709 11.248 1.00 87.06 86 ARG A CA 1
ATOM 718 C C . ARG A 1 86 ? 6.501 -12.020 11.835 1.00 87.06 86 ARG A C 1
ATOM 720 O O . ARG A 1 86 ? 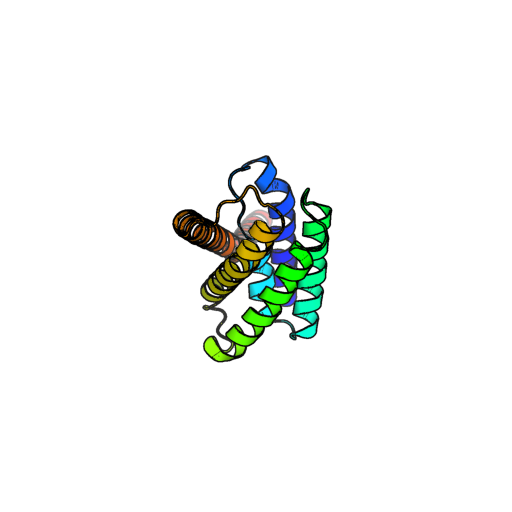6.569 -12.392 13.001 1.00 87.06 86 ARG A O 1
ATOM 727 N N . ILE A 1 87 ? 7.568 -11.875 11.048 1.00 85.94 87 ILE A N 1
ATOM 728 C CA . ILE A 1 87 ? 8.937 -12.179 11.487 1.00 85.94 87 ILE A CA 1
ATOM 729 C C . ILE A 1 87 ? 9.561 -10.991 12.233 1.00 85.94 87 ILE A C 1
ATOM 731 O O . ILE A 1 87 ? 10.153 -11.189 13.289 1.00 85.94 87 ILE A O 1
ATOM 735 N N . LEU A 1 88 ? 9.436 -9.769 11.702 1.00 81.06 88 LEU A N 1
ATOM 736 C CA . LEU A 1 88 ? 10.216 -8.614 12.170 1.00 81.06 88 LEU A CA 1
ATOM 737 C C . LEU A 1 88 ? 9.466 -7.678 13.123 1.00 81.06 88 LEU A C 1
ATOM 739 O O . LEU A 1 88 ? 10.091 -7.069 13.984 1.00 81.06 88 LEU A O 1
ATOM 743 N N . LEU A 1 89 ? 8.149 -7.520 12.965 1.00 78.75 89 LEU A N 1
ATOM 744 C CA . LEU A 1 89 ? 7.400 -6.406 13.575 1.00 78.75 89 LEU A CA 1
ATOM 745 C C . LEU A 1 89 ? 6.338 -6.844 14.596 1.00 78.75 89 LEU A C 1
ATOM 747 O O . LEU A 1 89 ? 5.595 -6.006 15.102 1.00 78.75 89 LEU A O 1
ATOM 751 N N . LYS A 1 90 ? 6.296 -8.154 14.886 1.00 70.00 90 LYS A N 1
ATOM 752 C CA . LYS A 1 90 ? 5.552 -8.854 15.952 1.00 70.00 90 LYS A CA 1
ATOM 753 C C . LYS A 1 90 ? 4.437 -8.018 16.602 1.00 70.00 90 LYS A C 1
ATOM 755 O O . LYS A 1 90 ? 4.692 -7.293 17.554 1.00 70.00 90 LYS A O 1
ATOM 760 N N . ASP A 1 91 ? 3.220 -8.133 16.065 1.00 70.56 91 ASP A N 1
ATOM 761 C CA . ASP A 1 91 ? 1.929 -7.598 16.550 1.00 70.56 91 ASP A CA 1
ATOM 762 C C . ASP A 1 91 ? 1.904 -6.157 17.120 1.00 70.56 91 ASP A C 1
ATOM 764 O O . ASP A 1 91 ? 0.928 -5.752 17.754 1.00 70.56 91 ASP A O 1
ATOM 768 N N . ASN A 1 92 ? 2.923 -5.335 16.851 1.00 82.12 92 ASN A N 1
ATOM 769 C CA . ASN A 1 92 ? 2.975 -3.961 17.325 1.00 82.12 92 ASN A CA 1
ATOM 770 C C . ASN A 1 92 ? 2.303 -3.021 16.319 1.00 82.12 92 ASN A C 1
ATOM 772 O O . ASN A 1 92 ? 2.877 -2.680 15.283 1.00 82.12 92 ASN A O 1
ATOM 776 N N . ILE A 1 93 ? 1.106 -2.538 16.653 1.00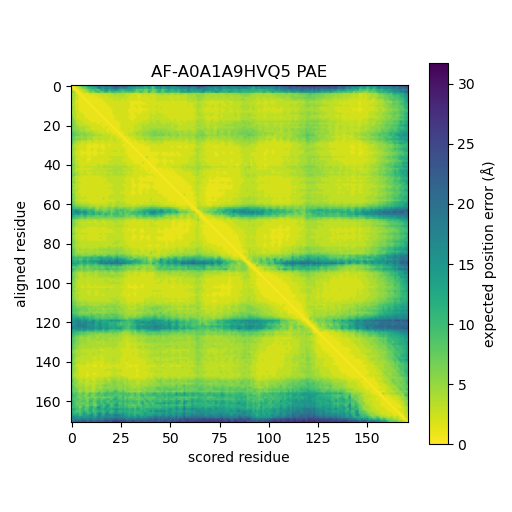 79.94 93 ILE A N 1
ATOM 777 C CA . ILE A 1 93 ? 0.331 -1.640 15.786 1.00 79.94 93 ILE A CA 1
ATOM 778 C C . ILE A 1 93 ? 1.044 -0.305 15.511 1.00 79.94 93 ILE A C 1
ATOM 780 O O . ILE A 1 93 ? 0.816 0.311 14.471 1.00 79.94 93 ILE A O 1
ATOM 784 N N . PHE A 1 94 ? 1.965 0.122 16.382 1.00 80.56 94 PHE A N 1
ATOM 785 C CA . PHE A 1 94 ? 2.775 1.324 16.157 1.00 80.56 94 PHE A CA 1
ATOM 786 C C . PHE A 1 94 ? 3.747 1.175 14.979 1.00 80.56 94 PHE A C 1
ATOM 788 O O . PHE A 1 94 ? 4.244 2.173 14.466 1.00 80.56 94 PHE A O 1
ATOM 795 N N . SER A 1 95 ? 3.975 -0.050 14.495 1.00 87.69 95 SER A N 1
ATOM 796 C CA . SER A 1 95 ? 4.795 -0.308 13.310 1.00 87.69 95 SER A CA 1
ATOM 797 C C . SER A 1 95 ? 4.017 -0.269 11.985 1.00 87.69 95 SER A C 1
ATOM 799 O O . SER A 1 95 ? 4.583 -0.551 10.929 1.00 87.69 95 SER A O 1
ATOM 801 N N . LEU A 1 96 ? 2.743 0.153 11.993 1.00 89.50 96 LEU A N 1
ATOM 802 C CA . LEU A 1 96 ? 1.947 0.388 10.776 1.00 89.50 96 LEU A CA 1
ATOM 803 C C . LEU A 1 96 ? 2.651 1.275 9.727 1.00 89.50 96 LEU A C 1
ATOM 805 O O . LEU A 1 96 ? 2.685 0.874 8.562 1.00 89.50 96 LEU A O 1
ATOM 809 N N . PRO A 1 97 ? 3.262 2.428 10.081 1.00 89.12 97 PRO A N 1
ATOM 810 C CA . PRO A 1 97 ? 3.974 3.250 9.100 1.00 89.12 97 PRO A CA 1
ATOM 811 C C . PRO A 1 97 ? 5.161 2.509 8.474 1.00 89.12 97 PRO A C 1
ATOM 813 O O . PRO A 1 97 ? 5.378 2.594 7.269 1.00 89.12 97 PRO A O 1
ATOM 816 N N . ILE A 1 98 ? 5.887 1.727 9.280 1.00 90.38 98 ILE A N 1
ATOM 817 C CA . ILE A 1 98 ? 7.038 0.933 8.830 1.00 90.38 98 ILE A CA 1
ATOM 818 C C . ILE A 1 98 ? 6.579 -0.127 7.827 1.00 90.38 98 ILE A C 1
ATOM 820 O O . ILE A 1 98 ? 7.206 -0.310 6.788 1.00 90.38 98 ILE A O 1
ATOM 824 N N . ILE A 1 99 ? 5.450 -0.787 8.088 1.00 92.81 99 ILE A N 1
ATOM 825 C CA . ILE A 1 99 ? 4.882 -1.770 7.160 1.00 92.81 99 ILE A CA 1
ATOM 826 C C . ILE A 1 99 ? 4.478 -1.151 5.838 1.00 92.81 99 ILE A C 1
ATOM 828 O O . ILE A 1 99 ? 4.750 -1.754 4.804 1.00 92.81 99 ILE A O 1
ATOM 832 N N . ASN A 1 100 ? 3.865 0.030 5.843 1.00 93.31 100 ASN A N 1
ATOM 833 C CA . ASN A 1 100 ? 3.493 0.691 4.594 1.00 93.31 100 ASN A CA 1
ATOM 834 C C . ASN A 1 100 ? 4.722 1.094 3.778 1.00 93.31 100 ASN A C 1
ATOM 836 O O . ASN A 1 100 ? 4.685 0.998 2.555 1.00 93.31 100 ASN A O 1
ATOM 840 N N . VAL A 1 101 ? 5.817 1.479 4.442 1.00 92.44 101 VAL A N 1
ATOM 841 C CA . VAL A 1 101 ? 7.109 1.725 3.785 1.00 92.44 101 VAL A CA 1
ATOM 842 C C . VAL A 1 101 ? 7.686 0.432 3.206 1.00 92.44 101 VAL A C 1
ATOM 844 O O . VAL A 1 101 ? 8.102 0.411 2.055 1.00 92.44 101 VAL A O 1
ATOM 847 N N . ILE A 1 102 ? 7.674 -0.676 3.951 1.00 93.94 102 ILE A N 1
ATOM 848 C CA . ILE A 1 102 ? 8.132 -1.976 3.429 1.00 93.94 102 ILE A CA 1
ATOM 849 C C . ILE A 1 102 ? 7.268 -2.413 2.239 1.00 93.94 102 ILE A C 1
ATOM 851 O O . ILE A 1 102 ? 7.794 -2.887 1.233 1.00 93.94 102 ILE A O 1
ATOM 855 N N . PHE A 1 103 ? 5.950 -2.250 2.345 1.00 95.69 103 PHE A N 1
ATOM 856 C CA . PHE A 1 103 ? 5.006 -2.572 1.283 1.00 95.69 103 PHE A CA 1
ATOM 857 C C . PHE A 1 103 ? 5.290 -1.747 0.028 1.00 95.69 103 PHE A C 1
ATOM 859 O O . PHE A 1 103 ? 5.392 -2.314 -1.057 1.00 95.69 103 PHE A O 1
ATOM 866 N N . SER A 1 104 ? 5.472 -0.430 0.164 1.00 94.75 104 SER A N 1
ATOM 867 C CA . SER A 1 104 ? 5.741 0.448 -0.974 1.00 94.75 104 SER A CA 1
ATOM 868 C C . SER A 1 104 ? 7.092 0.169 -1.621 1.00 94.75 104 SER A C 1
ATOM 870 O O . SER A 1 104 ? 7.166 0.099 -2.846 1.00 94.75 104 SER A O 1
ATOM 872 N N . LEU A 1 105 ? 8.131 -0.090 -0.828 1.00 94.38 105 LEU A N 1
ATOM 873 C CA . LEU A 1 105 ? 9.443 -0.487 -1.336 1.00 94.38 105 LEU A CA 1
ATOM 874 C C . LEU A 1 105 ? 9.370 -1.783 -2.145 1.00 94.38 105 LEU A C 1
ATOM 876 O O . LEU A 1 105 ? 9.861 -1.827 -3.271 1.00 94.38 105 LEU A O 1
ATOM 880 N N . LEU A 1 106 ? 8.726 -2.821 -1.604 1.00 95.50 106 LEU A N 1
ATOM 881 C CA . LEU A 1 106 ? 8.543 -4.089 -2.314 1.00 95.50 106 LEU A CA 1
ATOM 882 C C . LEU A 1 106 ? 7.702 -3.913 -3.578 1.00 95.50 106 LEU A C 1
ATOM 884 O O . LEU A 1 106 ? 8.013 -4.513 -4.604 1.00 95.50 106 LEU A O 1
ATOM 888 N N . PHE A 1 107 ? 6.666 -3.076 -3.525 1.00 95.00 107 PHE A N 1
ATOM 889 C CA . PHE A 1 107 ? 5.830 -2.789 -4.683 1.00 95.00 107 PHE A CA 1
ATOM 890 C C . PHE A 1 107 ? 6.627 -2.131 -5.805 1.00 95.00 107 PHE A C 1
ATOM 892 O O . PHE A 1 107 ? 6.528 -2.581 -6.940 1.00 95.00 107 PHE A O 1
ATOM 899 N N . VAL A 1 108 ? 7.456 -1.128 -5.503 1.00 93.44 108 VAL A N 1
ATOM 900 C CA . VAL A 1 108 ? 8.307 -0.469 -6.510 1.00 93.44 108 VAL A CA 1
ATOM 901 C C . VAL A 1 108 ? 9.386 -1.408 -7.041 1.00 93.44 108 VAL A C 1
ATOM 903 O O . VAL A 1 108 ? 9.641 -1.434 -8.244 1.00 93.44 108 VAL A O 1
ATOM 906 N N . LEU A 1 109 ? 9.996 -2.208 -6.164 1.00 93.06 109 LEU A N 1
ATOM 907 C CA . LEU A 1 109 ? 11.013 -3.185 -6.550 1.00 93.06 109 LEU A CA 1
ATOM 908 C C . LEU A 1 109 ? 10.462 -4.220 -7.539 1.00 93.06 109 LEU A C 1
ATOM 910 O O . LEU A 1 109 ? 11.168 -4.613 -8.462 1.00 93.06 109 LEU A O 1
ATOM 914 N N . LEU A 1 110 ? 9.213 -4.654 -7.350 1.00 93.31 110 LEU A N 1
ATOM 915 C CA . LEU A 1 110 ? 8.550 -5.609 -8.236 1.00 93.31 110 LEU A CA 1
ATOM 916 C C . LEU A 1 110 ? 7.936 -4.942 -9.471 1.00 93.31 110 LEU A C 1
ATOM 918 O O . LEU A 1 110 ? 7.939 -5.541 -10.541 1.00 93.31 110 LEU A O 1
ATOM 922 N N . SER A 1 111 ? 7.425 -3.714 -9.358 1.00 91.38 111 SER A N 1
ATOM 923 C CA . SER A 1 111 ? 6.770 -3.032 -10.477 1.00 91.38 111 SER A CA 1
ATOM 924 C C . SER A 1 111 ? 7.763 -2.539 -11.520 1.00 91.38 111 SER A C 1
ATOM 926 O O . SER A 1 111 ? 7.485 -2.650 -12.709 1.00 91.38 111 SER A O 1
ATOM 928 N N . TYR A 1 112 ? 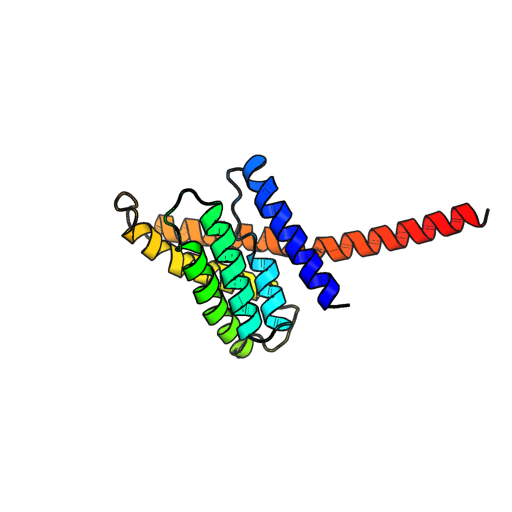8.928 -2.037 -11.107 1.00 88.81 112 TYR A N 1
ATOM 929 C CA . TYR A 1 112 ? 9.926 -1.493 -12.026 1.00 88.81 112 TYR A CA 1
ATOM 930 C C . TYR A 1 112 ? 10.388 -2.495 -13.105 1.00 88.81 112 TYR A C 1
ATOM 932 O O . TYR A 1 112 ? 10.287 -2.143 -14.278 1.00 88.81 112 TYR A O 1
ATOM 940 N N . PRO A 1 113 ? 10.811 -3.739 -12.785 1.00 87.25 113 PRO A N 1
ATOM 941 C CA . PRO A 1 113 ? 11.196 -4.716 -13.807 1.00 87.25 113 PRO A CA 1
ATOM 942 C C . PRO A 1 113 ? 10.019 -5.158 -14.686 1.00 87.25 113 PRO A C 1
ATOM 944 O O . PRO A 1 113 ? 10.203 -5.438 -15.866 1.00 87.25 113 PRO A O 1
ATOM 947 N N . VAL A 1 114 ? 8.801 -5.209 -14.137 1.00 87.94 114 VAL A N 1
ATOM 948 C CA . VAL A 1 114 ? 7.597 -5.536 -14.915 1.00 87.94 114 VAL A CA 1
ATOM 949 C C . VAL A 1 114 ? 7.311 -4.427 -15.929 1.00 87.94 114 VAL A C 1
ATOM 951 O O . VAL A 1 114 ? 7.085 -4.699 -17.105 1.00 87.94 114 VAL A O 1
ATOM 954 N N . LEU A 1 115 ? 7.381 -3.167 -15.501 1.00 84.69 115 LEU A N 1
ATOM 955 C CA . LEU A 1 115 ? 7.157 -2.012 -16.365 1.00 84.69 115 LEU A CA 1
ATOM 956 C C . LEU A 1 115 ? 8.220 -1.894 -17.454 1.00 84.69 115 LEU A C 1
ATOM 958 O O . LEU A 1 115 ? 7.871 -1.611 -18.595 1.00 84.69 115 LEU A O 1
ATOM 962 N N . THR A 1 116 ? 9.492 -2.128 -17.139 1.00 84.69 116 THR A N 1
ATOM 963 C CA . THR A 1 116 ? 10.557 -2.085 -18.148 1.00 84.69 116 THR A CA 1
ATOM 964 C C . THR A 1 116 ? 10.490 -3.252 -19.129 1.00 84.69 116 THR A C 1
ATOM 966 O O . THR A 1 116 ? 10.856 -3.085 -20.288 1.00 84.69 116 THR A O 1
ATOM 969 N N . PHE A 1 117 ? 10.002 -4.422 -18.703 1.00 85.50 117 PHE A N 1
ATOM 970 C CA . PHE A 1 117 ? 9.784 -5.557 -19.599 1.00 85.50 117 PHE A CA 1
ATOM 971 C C . PHE A 1 117 ? 8.670 -5.278 -20.617 1.00 85.50 117 PHE A C 1
ATOM 973 O O . PHE A 1 117 ? 8.819 -5.588 -21.796 1.00 85.50 117 PHE A O 1
ATOM 980 N N . PHE A 1 118 ? 7.563 -4.670 -20.178 1.00 83.62 118 PHE A N 1
ATOM 981 C CA . PHE A 1 118 ? 6.413 -4.387 -21.045 1.00 83.62 118 PHE A CA 1
ATOM 982 C C . PHE A 1 118 ? 6.492 -3.051 -21.791 1.00 83.62 118 PHE A C 1
ATOM 984 O O . PHE A 1 118 ? 5.811 -2.884 -22.802 1.00 83.62 118 PHE A O 1
ATOM 991 N N . ASN A 1 119 ? 7.306 -2.103 -21.326 1.00 81.69 119 ASN A N 1
ATOM 992 C CA . ASN A 1 119 ? 7.517 -0.821 -21.985 1.00 81.69 119 ASN A CA 1
ATOM 993 C C . ASN A 1 119 ? 8.991 -0.662 -22.398 1.00 81.69 119 ASN A C 1
ATOM 995 O O . ASN A 1 119 ? 9.793 -0.136 -21.622 1.00 81.69 119 ASN A O 1
ATOM 999 N N . PRO A 1 120 ? 9.355 -1.050 -23.634 1.00 74.38 120 PRO A N 1
ATOM 1000 C CA . PRO A 1 120 ? 10.740 -1.000 -24.100 1.00 74.38 120 PRO A CA 1
ATOM 1001 C C . PRO A 1 120 ? 11.286 0.430 -24.246 1.00 74.38 120 PRO A C 1
ATOM 1003 O O . PRO A 1 120 ? 12.495 0.611 -24.360 1.00 74.38 120 PRO A O 1
ATOM 1006 N N . GLN A 1 121 ? 10.427 1.457 -24.225 1.00 79.12 121 GLN A N 1
ATOM 1007 C CA . GLN A 1 121 ? 10.860 2.860 -24.233 1.00 79.12 121 GLN A CA 1
ATOM 1008 C C . GLN A 1 121 ? 11.404 3.309 -22.869 1.00 79.12 121 GLN A C 1
ATOM 1010 O O . GLN A 1 121 ? 12.069 4.342 -22.770 1.00 79.12 121 GLN A O 1
ATOM 1015 N N . LEU A 1 122 ? 11.125 2.549 -21.806 1.00 78.44 122 LEU A N 1
ATOM 1016 C CA . LEU A 1 122 ? 11.533 2.880 -20.451 1.00 78.44 122 LEU A CA 1
ATOM 1017 C C . LEU A 1 122 ? 12.992 2.461 -20.244 1.00 78.44 122 LEU A C 1
ATOM 1019 O O . LEU A 1 122 ? 13.314 1.289 -20.054 1.00 78.44 122 LEU A O 1
ATOM 1023 N N . GLN A 1 123 ? 13.894 3.439 -20.303 1.00 79.56 123 GLN A N 1
ATOM 1024 C CA . GLN A 1 123 ? 15.321 3.203 -20.107 1.00 79.56 123 GLN A CA 1
ATOM 1025 C C . GLN A 1 123 ? 15.597 2.762 -18.665 1.00 79.56 123 GLN A C 1
ATOM 1027 O O . GLN A 1 123 ? 15.235 3.453 -17.708 1.00 79.56 123 GLN A O 1
ATOM 1032 N N . TRP A 1 124 ? 16.276 1.622 -18.513 1.00 78.69 124 TRP A N 1
ATOM 1033 C CA . TRP A 1 124 ? 16.775 1.156 -17.223 1.00 78.69 124 TRP A CA 1
ATOM 1034 C C . TRP A 1 124 ? 17.807 2.150 -16.701 1.00 78.69 124 TRP A C 1
ATOM 1036 O O . TRP A 1 124 ? 18.939 2.198 -17.179 1.00 78.69 124 TRP A O 1
ATOM 1046 N N . SER A 1 125 ? 17.426 2.949 -15.709 1.00 87.12 125 SER A N 1
ATOM 1047 C CA . SER A 1 125 ? 18.363 3.839 -15.038 1.00 87.12 125 SER A CA 1
ATOM 1048 C C . SER A 1 125 ? 18.166 3.795 -13.531 1.00 87.12 125 SER A C 1
ATOM 1050 O O . SER A 1 125 ? 17.064 3.933 -12.994 1.00 87.12 125 SER A O 1
ATOM 1052 N N . LEU A 1 126 ? 19.283 3.603 -12.830 1.00 87.06 126 LEU A N 1
ATOM 1053 C CA . LEU A 1 126 ? 19.302 3.543 -11.373 1.00 87.06 126 LEU A CA 1
ATOM 1054 C C . LEU A 1 126 ? 18.824 4.866 -10.752 1.00 87.06 126 LEU A C 1
ATOM 1056 O O . LEU A 1 126 ? 18.197 4.863 -9.696 1.00 87.06 126 LEU A O 1
ATOM 1060 N N . SER A 1 127 ? 19.078 5.990 -11.427 1.00 89.06 127 SER A N 1
ATOM 1061 C CA . SER A 1 127 ? 18.635 7.319 -11.004 1.00 89.06 127 SER A CA 1
ATOM 1062 C C . SER A 1 127 ? 17.111 7.461 -11.033 1.00 89.06 127 SER A C 1
ATOM 1064 O O . SER A 1 127 ? 16.536 7.908 -10.039 1.00 89.06 127 SER A O 1
ATOM 1066 N N . LEU A 1 128 ? 16.440 7.035 -12.113 1.00 86.00 128 LEU A N 1
ATOM 1067 C CA . LEU A 1 128 ? 14.973 7.053 -12.189 1.00 86.00 128 LEU A CA 1
ATOM 1068 C C . LEU A 1 128 ? 14.357 6.079 -11.187 1.00 86.00 128 LEU A C 1
ATOM 1070 O O . LEU A 1 128 ? 13.376 6.420 -10.527 1.00 86.00 128 LEU A O 1
ATOM 1074 N N . PHE A 1 129 ? 14.954 4.896 -11.019 1.00 88.94 129 PHE A N 1
ATOM 1075 C CA . PHE A 1 129 ? 14.522 3.945 -10.000 1.00 88.94 129 PHE A CA 1
ATOM 1076 C C . PHE A 1 129 ? 14.585 4.555 -8.591 1.00 88.94 129 PHE A C 1
ATOM 1078 O O . PHE A 1 129 ? 13.586 4.545 -7.872 1.00 88.94 129 PHE A O 1
ATOM 1085 N N . ALA A 1 130 ? 15.719 5.149 -8.210 1.00 90.69 130 ALA A N 1
ATOM 1086 C CA . ALA A 1 130 ? 15.893 5.769 -6.897 1.00 90.69 130 ALA A CA 1
ATOM 1087 C C . ALA A 1 130 ? 14.916 6.935 -6.666 1.00 90.69 130 ALA A C 1
ATOM 1089 O O . ALA A 1 130 ? 14.373 7.084 -5.567 1.00 90.69 130 ALA A O 1
ATOM 1090 N N . LEU A 1 131 ? 14.651 7.740 -7.700 1.00 90.25 131 LEU A N 1
ATOM 1091 C CA . LEU A 1 131 ? 13.68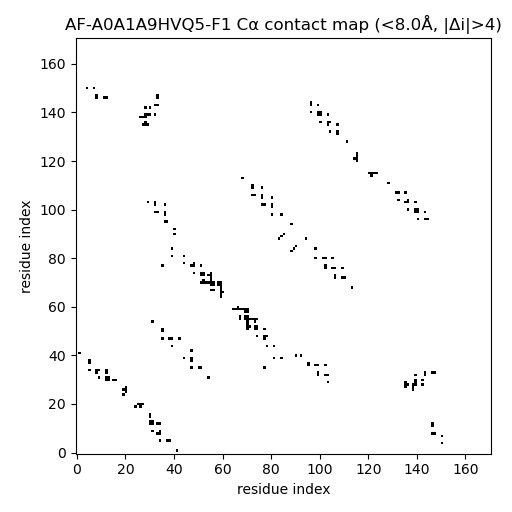9 8.839 -7.633 1.00 90.25 131 LEU A CA 1
ATOM 1092 C C . LEU A 1 131 ? 12.258 8.317 -7.440 1.00 90.25 131 LEU A C 1
ATOM 1094 O O . LEU A 1 131 ? 11.554 8.808 -6.557 1.00 90.25 131 LEU A O 1
ATOM 1098 N N . ASN A 1 132 ? 11.861 7.276 -8.178 1.00 88.62 132 ASN A N 1
ATOM 1099 C CA . ASN A 1 132 ? 10.555 6.626 -8.034 1.00 88.62 132 ASN A CA 1
ATOM 1100 C C . ASN A 1 132 ? 10.375 6.006 -6.647 1.00 88.62 132 ASN A C 1
ATOM 1102 O O . ASN A 1 132 ? 9.344 6.213 -6.008 1.00 88.62 132 ASN A O 1
ATOM 1106 N N . VAL A 1 133 ? 11.396 5.305 -6.146 1.00 92.00 133 VAL A N 1
ATOM 1107 C CA . VAL A 1 133 ? 11.408 4.756 -4.786 1.00 92.00 133 VAL A CA 1
ATOM 1108 C C . VAL A 1 133 ? 11.202 5.870 -3.762 1.00 92.00 133 VAL A C 1
ATOM 1110 O O . VAL A 1 133 ? 10.307 5.769 -2.921 1.00 92.00 133 VAL A O 1
ATOM 1113 N N . LYS A 1 134 ? 11.980 6.955 -3.847 1.00 93.19 134 LYS A N 1
ATOM 1114 C CA . LYS A 1 134 ? 11.868 8.097 -2.931 1.00 93.19 134 LYS A CA 1
ATOM 1115 C C . LYS A 1 134 ? 10.471 8.713 -2.982 1.00 93.19 134 LYS A C 1
ATOM 1117 O O . LYS A 1 134 ? 9.847 8.903 -1.939 1.00 93.19 134 LYS A O 1
ATOM 1122 N N . TYR A 1 135 ? 9.978 9.004 -4.181 1.00 92.00 135 TYR A N 1
ATOM 1123 C CA . TYR A 1 135 ? 8.688 9.649 -4.386 1.00 92.00 135 TYR A CA 1
ATOM 1124 C C . TYR A 1 135 ? 7.527 8.794 -3.858 1.00 92.00 135 TYR A C 1
ATOM 1126 O O . TYR A 1 135 ? 6.731 9.270 -3.045 1.00 92.00 135 TYR A O 1
ATOM 1134 N N . ILE A 1 136 ? 7.454 7.520 -4.253 1.00 91.81 136 ILE A N 1
ATOM 1135 C CA . ILE A 1 136 ? 6.371 6.609 -3.851 1.00 91.81 136 ILE A CA 1
ATOM 1136 C C . ILE A 1 136 ? 6.422 6.345 -2.345 1.00 91.81 136 ILE A C 1
ATOM 1138 O O . ILE A 1 136 ? 5.379 6.308 -1.693 1.00 91.81 136 ILE A O 1
ATOM 1142 N N . THR A 1 137 ? 7.614 6.218 -1.761 1.00 90.75 137 THR A N 1
ATOM 1143 C CA . THR A 1 137 ? 7.755 5.981 -0.318 1.00 90.75 137 THR A CA 1
ATOM 1144 C C . THR A 1 137 ? 7.291 7.186 0.496 1.00 90.75 137 THR A C 1
ATOM 1146 O O . THR A 1 137 ? 6.494 7.020 1.418 1.00 90.75 137 THR A O 1
ATOM 1149 N N . ILE A 1 138 ? 7.735 8.399 0.147 1.00 93.25 138 ILE A N 1
ATOM 1150 C CA . ILE A 1 138 ? 7.365 9.626 0.871 1.00 93.25 138 ILE A CA 1
ATOM 1151 C C . ILE A 1 138 ? 5.868 9.911 0.723 1.00 93.25 138 ILE A C 1
ATOM 1153 O O . ILE A 1 138 ? 5.190 10.156 1.722 1.00 93.25 138 ILE A O 1
ATOM 1157 N N . SER A 1 139 ? 5.340 9.844 -0.502 1.00 93.12 139 SER A N 1
ATOM 1158 C CA . SER A 1 139 ? 3.915 10.082 -0.766 1.00 93.12 139 SER A CA 1
ATOM 1159 C C . SER A 1 139 ? 3.030 9.056 -0.060 1.00 93.12 139 SER A C 1
ATOM 1161 O O . SER A 1 139 ? 2.068 9.440 0.602 1.00 93.12 139 SER A O 1
ATOM 1163 N N . THR A 1 140 ? 3.379 7.766 -0.116 1.00 92.31 140 THR A N 1
ATOM 1164 C CA . THR A 1 140 ? 2.627 6.701 0.567 1.00 92.31 140 THR A CA 1
ATOM 1165 C C . THR A 1 140 ? 2.706 6.845 2.083 1.00 92.31 140 THR A C 1
ATOM 1167 O O . THR A 1 140 ? 1.700 6.644 2.761 1.00 92.31 140 THR A O 1
ATOM 1170 N N . LEU A 1 141 ? 3.859 7.236 2.636 1.00 93.06 141 LEU A N 1
ATOM 1171 C CA . LEU A 1 141 ? 3.993 7.487 4.069 1.00 93.06 141 LEU A CA 1
ATOM 1172 C C . LEU A 1 141 ? 3.074 8.634 4.508 1.00 93.06 141 LEU A C 1
ATOM 1174 O O . LEU A 1 141 ? 2.238 8.417 5.382 1.00 93.06 141 LEU A O 1
ATOM 1178 N N . ALA A 1 142 ? 3.171 9.802 3.867 1.00 93.62 142 ALA A N 1
ATOM 1179 C CA . ALA A 1 142 ? 2.343 10.971 4.177 1.00 93.62 142 ALA A CA 1
ATOM 1180 C C . ALA A 1 142 ? 0.840 10.694 3.993 1.00 93.62 142 ALA A C 1
ATOM 1182 O O . ALA A 1 142 ? 0.015 11.086 4.816 1.00 93.62 142 ALA A O 1
ATOM 1183 N N . TYR A 1 143 ? 0.483 9.967 2.936 1.00 94.88 143 TYR A N 1
ATOM 1184 C CA . TYR A 1 143 ? -0.890 9.543 2.694 1.00 94.88 143 TYR A CA 1
ATOM 1185 C C . TYR A 1 143 ? -1.389 8.587 3.786 1.00 94.88 143 TYR A C 1
ATOM 1187 O O . TYR A 1 143 ? -2.461 8.784 4.356 1.00 94.88 143 TYR A O 1
ATOM 1195 N N . SER A 1 144 ? -0.600 7.565 4.124 1.00 93.94 144 SER A N 1
ATOM 1196 C CA . SER A 1 144 ? -0.998 6.562 5.112 1.00 93.94 144 SER A CA 1
ATOM 1197 C C . SER A 1 144 ? -1.163 7.143 6.515 1.00 93.94 144 SER A C 1
ATOM 1199 O O . SER A 1 144 ? -2.111 6.786 7.213 1.00 93.94 144 SER A O 1
ATOM 1201 N N . THR A 1 145 ? -0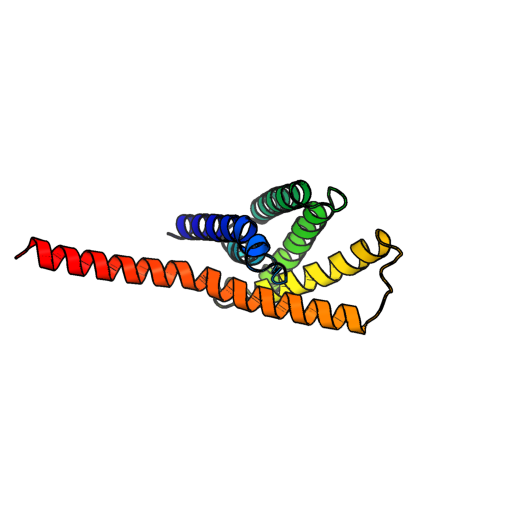.298 8.077 6.920 1.00 92.50 145 THR A N 1
ATOM 1202 C CA . THR A 1 145 ? -0.428 8.762 8.210 1.00 92.50 145 THR A CA 1
ATOM 1203 C C . THR A 1 145 ? -1.702 9.599 8.258 1.00 92.50 145 THR A C 1
ATOM 1205 O O . THR A 1 145 ? -2.432 9.517 9.246 1.00 92.50 145 THR A O 1
ATOM 1208 N N . ALA A 1 146 ? -2.034 10.325 7.186 1.00 93.56 146 ALA A N 1
ATOM 1209 C CA . ALA A 1 146 ? -3.290 11.066 7.092 1.00 93.56 146 ALA A CA 1
ATOM 1210 C C . ALA A 1 146 ? -4.512 10.136 7.214 1.00 93.56 146 ALA A C 1
ATOM 1212 O O . ALA A 1 146 ? -5.410 10.398 8.018 1.00 93.56 146 ALA A O 1
ATOM 1213 N N . ILE A 1 147 ? -4.512 9.009 6.495 1.00 94.44 147 ILE A N 1
ATOM 1214 C CA . ILE A 1 147 ? -5.599 8.018 6.530 1.00 94.44 147 ILE A CA 1
ATOM 1215 C C . ILE A 1 147 ? -5.768 7.392 7.918 1.00 94.44 147 ILE A C 1
ATOM 1217 O O . ILE A 1 147 ? -6.897 7.173 8.349 1.00 94.44 147 ILE A O 1
ATOM 1221 N N . TYR A 1 148 ? -4.684 7.127 8.649 1.00 91.94 148 TYR A N 1
ATOM 1222 C CA . TYR A 1 148 ? -4.776 6.576 10.005 1.00 91.94 148 TYR A CA 1
ATOM 1223 C C . TYR A 1 148 ? -5.191 7.603 11.063 1.00 91.94 148 TYR A C 1
ATOM 1225 O O . TYR A 1 148 ? -5.809 7.229 12.061 1.00 91.94 148 TYR A O 1
ATOM 1233 N N . LEU A 1 149 ? -4.888 8.888 10.864 1.00 91.00 149 LEU A N 1
ATOM 1234 C CA . LEU A 1 149 ? -5.276 9.957 11.789 1.00 91.00 149 LEU A CA 1
ATOM 1235 C C . LEU A 1 149 ? -6.729 10.406 11.601 1.00 91.00 149 LEU A C 1
ATOM 1237 O O . LEU A 1 149 ? -7.383 10.774 12.580 1.00 91.00 149 LEU A O 1
ATOM 1241 N N . LEU A 1 150 ? -7.259 10.348 10.379 1.00 90.00 150 LEU A N 1
ATOM 1242 C CA . LEU A 1 150 ? -8.602 10.837 10.060 1.00 90.00 150 LEU A CA 1
ATOM 1243 C C . LEU A 1 150 ? -9.724 10.216 10.928 1.00 90.00 150 LEU A C 1
ATOM 1245 O O . LEU A 1 150 ? -10.524 10.977 11.477 1.00 90.00 150 LEU A O 1
ATOM 1249 N N . PRO A 1 151 ? -9.779 8.886 11.163 1.00 86.88 151 PRO A N 1
ATOM 1250 C CA . PRO A 1 151 ? -10.778 8.284 12.047 1.00 86.88 151 PRO A CA 1
ATOM 1251 C C . PRO A 1 151 ? -10.691 8.820 13.484 1.00 86.88 151 PRO A C 1
ATOM 1253 O O . PRO A 1 151 ? -11.713 9.050 14.134 1.00 86.88 151 PRO A O 1
ATOM 1256 N N . CYS A 1 152 ? -9.476 9.062 13.986 1.00 85.19 152 CYS A N 1
ATOM 1257 C CA . CYS A 1 152 ? -9.241 9.613 15.323 1.00 85.19 152 CYS A CA 1
ATOM 1258 C C . CYS A 1 152 ? -9.731 11.063 15.434 1.00 85.19 152 CYS A C 1
ATOM 1260 O O . CYS A 1 152 ? -10.279 11.458 16.465 1.00 85.19 152 CYS A O 1
ATOM 1262 N N . ILE A 1 153 ? -9.560 11.857 14.376 1.00 88.25 153 ILE A N 1
ATOM 1263 C CA . ILE A 1 153 ? -10.030 13.246 14.326 1.00 88.25 153 ILE A CA 1
ATOM 1264 C C . ILE A 1 153 ? -11.561 13.279 14.281 1.00 88.25 153 ILE A C 1
ATOM 1266 O O . ILE A 1 153 ? -12.177 13.986 15.078 1.00 88.25 153 ILE A O 1
ATOM 1270 N N . ILE A 1 154 ? -12.178 12.466 13.417 1.00 87.12 154 ILE A N 1
ATOM 1271 C CA . ILE A 1 154 ? -13.638 12.403 13.260 1.00 87.12 154 ILE A CA 1
ATOM 1272 C C . ILE A 1 154 ? -14.307 11.956 14.562 1.00 87.12 154 ILE A C 1
ATOM 1274 O O . ILE A 1 154 ? -15.247 12.597 15.026 1.00 87.12 154 ILE A O 1
ATOM 1278 N N . THR A 1 155 ? -13.806 10.895 15.197 1.00 85.88 155 THR A N 1
ATOM 1279 C CA . THR A 1 155 ? -14.379 10.384 16.455 1.00 85.88 155 THR A CA 1
ATOM 1280 C C . THR A 1 155 ? -14.285 11.400 17.595 1.00 85.88 155 THR A C 1
ATOM 1282 O O . THR A 1 155 ? -15.270 11.622 18.302 1.00 85.88 155 THR A O 1
ATOM 1285 N N . ARG A 1 156 ? -13.142 12.085 17.745 1.00 86.38 156 ARG A N 1
ATOM 1286 C CA . ARG A 1 156 ? -12.986 13.173 18.728 1.00 86.38 156 ARG A CA 1
ATOM 1287 C C . ARG A 1 156 ? -13.897 14.364 18.422 1.00 86.38 156 ARG A C 1
ATOM 1289 O O . ARG A 1 156 ? -14.486 14.919 19.347 1.00 86.38 156 ARG A O 1
ATOM 1296 N N . GLY A 1 157 ? -14.027 14.742 17.151 1.00 85.62 157 GLY A N 1
ATOM 1297 C CA . GLY A 1 157 ? -14.909 15.824 16.707 1.00 85.62 157 GLY A CA 1
ATOM 1298 C C . GLY A 1 157 ? -16.378 15.531 17.010 1.00 85.62 157 GLY A C 1
ATOM 1299 O O . GLY A 1 157 ? -17.046 16.336 17.656 1.00 85.62 157 GLY A O 1
ATOM 1300 N N . MET A 1 158 ? -16.850 14.337 16.646 1.00 86.31 158 MET A N 1
ATOM 1301 C CA . MET A 1 158 ? -18.218 13.888 16.917 1.00 86.31 158 MET A CA 1
ATOM 1302 C C . MET A 1 158 ? -18.524 13.842 18.414 1.00 86.31 158 MET A C 1
ATOM 1304 O O . MET A 1 158 ? -19.584 14.294 18.834 1.00 86.31 158 MET A O 1
ATOM 1308 N N . SER A 1 159 ? -17.588 13.365 19.242 1.00 85.12 159 SER A N 1
ATOM 1309 C CA . SER A 1 159 ? -17.774 13.356 20.698 1.00 85.12 159 SER A CA 1
ATOM 1310 C C . SER A 1 159 ? -17.951 14.763 21.271 1.00 85.12 159 SER A C 1
ATOM 1312 O O . SER A 1 159 ? -18.796 14.954 22.145 1.00 85.12 159 SER A O 1
ATOM 1314 N N . LYS A 1 160 ? -17.175 15.747 20.796 1.00 87.88 160 LYS A N 1
ATOM 1315 C CA . LYS A 1 160 ? -17.312 17.147 21.226 1.00 87.88 160 LYS A CA 1
ATOM 1316 C C . LYS A 1 160 ? -18.633 17.754 20.759 1.00 87.88 160 LYS A C 1
ATOM 1318 O O . LYS A 1 160 ? -19.288 18.436 21.538 1.00 87.88 160 LYS A O 1
ATOM 1323 N N . LEU A 1 161 ? -19.041 17.471 19.523 1.00 88.81 161 LEU A N 1
ATOM 1324 C CA . LEU A 1 161 ? -20.296 17.964 18.956 1.00 88.81 161 LEU A CA 1
ATOM 1325 C C . LEU A 1 161 ? -21.517 17.389 19.688 1.00 88.81 161 LEU A C 1
ATOM 1327 O O . LEU A 1 161 ? -22.427 18.132 20.035 1.00 88.81 161 LEU A O 1
ATOM 1331 N N . ILE A 1 162 ? -21.504 16.094 20.013 1.00 89.50 162 ILE A N 1
ATOM 1332 C CA . ILE A 1 162 ? -22.557 15.458 20.820 1.00 89.50 162 ILE A CA 1
ATOM 1333 C C . ILE A 1 162 ? -22.601 16.057 22.231 1.00 89.50 162 ILE A C 1
ATOM 1335 O O . ILE A 1 162 ? -23.686 16.313 22.748 1.00 89.50 162 ILE A O 1
ATOM 1339 N N . ALA A 1 163 ? -21.445 16.300 22.857 1.00 87.19 163 ALA A N 1
ATOM 1340 C CA . ALA A 1 163 ? -21.391 16.946 24.169 1.00 87.19 163 ALA A CA 1
ATOM 1341 C C . ALA A 1 163 ? -21.976 18.369 24.128 1.00 87.19 163 ALA A C 1
ATOM 1343 O O . ALA A 1 163 ? -22.766 18.725 24.998 1.00 87.19 163 ALA A O 1
ATOM 1344 N N . PHE A 1 164 ? -21.655 19.145 23.091 1.00 89.62 164 PHE A N 1
ATOM 1345 C CA . PHE A 1 164 ? -22.203 20.485 22.881 1.00 89.62 164 PHE A CA 1
ATOM 1346 C C . PHE A 1 164 ? -23.723 20.470 22.654 1.00 89.62 164 PHE A C 1
ATOM 1348 O O . PHE A 1 164 ? -24.446 21.231 23.292 1.00 89.62 164 PHE A O 1
ATOM 1355 N N . LEU A 1 165 ? -24.230 19.554 21.820 1.00 88.94 165 LEU A N 1
ATOM 1356 C CA . LEU A 1 165 ? -25.671 19.397 21.588 1.00 88.94 165 LEU A CA 1
ATOM 1357 C C . LEU A 1 165 ? -26.431 19.007 22.861 1.00 88.94 165 LEU A C 1
ATOM 1359 O O . LEU A 1 165 ? -27.532 19.496 23.085 1.00 88.94 165 LEU A O 1
ATOM 1363 N N . ARG A 1 166 ? -25.848 18.166 23.725 1.00 87.00 166 ARG A N 1
ATOM 1364 C CA . ARG A 1 166 ? -26.464 17.823 25.019 1.00 87.00 166 ARG A CA 1
ATOM 1365 C C . ARG A 1 166 ? -26.598 19.032 25.942 1.00 87.00 166 ARG A C 1
ATOM 1367 O O . ARG A 1 166 ? -27.597 19.127 26.639 1.00 87.00 166 ARG A O 1
ATOM 1374 N N . ILE A 1 167 ? -25.626 19.946 25.936 1.00 89.00 167 ILE A N 1
ATOM 1375 C CA . ILE A 1 167 ? -25.704 21.186 26.724 1.00 89.00 167 ILE A CA 1
ATOM 1376 C C . ILE A 1 167 ? -26.841 22.074 26.201 1.00 89.00 167 ILE A C 1
ATOM 1378 O O . ILE A 1 167 ? -27.608 22.593 26.999 1.00 89.00 167 ILE A O 1
ATOM 1382 N N . LEU A 1 168 ? -26.984 22.192 24.878 1.00 85.00 168 LEU A N 1
ATOM 1383 C CA . LEU A 1 168 ? -28.037 22.989 24.236 1.00 85.00 168 LEU A CA 1
ATOM 1384 C C . LEU A 1 168 ? -29.460 22.460 24.455 1.00 85.00 168 LEU A C 1
ATOM 1386 O O . LEU A 1 168 ? -30.387 23.251 24.417 1.00 85.00 168 LEU A O 1
ATOM 1390 N N . ILE A 1 169 ? -29.642 21.149 24.633 1.00 86.31 169 ILE A N 1
ATOM 1391 C CA . ILE A 1 169 ? -30.968 20.533 24.833 1.00 86.31 169 ILE A CA 1
ATOM 1392 C C . ILE A 1 169 ? -31.399 20.566 26.312 1.00 86.31 169 ILE A C 1
ATOM 1394 O O . ILE A 1 169 ? -32.587 20.489 26.607 1.00 86.31 169 ILE A O 1
ATOM 1398 N N . CYS A 1 170 ? -30.448 20.651 27.248 1.00 70.31 170 CYS A N 1
ATOM 1399 C CA . CYS A 1 170 ? -30.733 20.738 28.686 1.00 70.31 170 CYS A CA 1
ATOM 1400 C C . CYS A 1 170 ? -30.974 22.175 29.190 1.00 70.31 170 CYS A C 1
ATOM 1402 O O . CYS A 1 170 ? -31.228 22.344 30.383 1.00 70.31 170 CYS A O 1
ATOM 1404 N N . TYR A 1 171 ? -30.868 23.175 28.312 1.00 52.00 171 TYR A N 1
ATOM 1405 C CA . TYR A 1 171 ? -31.229 24.576 28.546 1.00 52.00 171 TYR A CA 1
ATOM 1406 C C . TYR A 1 171 ? -32.496 24.921 27.766 1.00 52.00 171 TYR A C 1
ATOM 1408 O O . TYR A 1 171 ? -33.292 25.723 28.300 1.00 52.00 171 TYR A O 1
#

Mean predicted aligned error: 5.52 Å

Radius of gyration: 18.31 Å; Cα contacts (8 Å, |Δi|>4): 146; chains: 1; bounding box: 50×41×53 Å